Protein AF-A0AAJ4RCU4-F1 (afdb_monomer)

Radius of gyration: 22.21 Å; Cα contacts (8 Å, |Δi|>4): 46; chains: 1; bounding box: 52×19×66 Å

Organism: NCBI:txid1424653

Structure (mmCIF, N/CA/C/O backbone):
data_AF-A0AAJ4RCU4-F1
#
_entry.id   AF-A0AAJ4RCU4-F1
#
loop_
_atom_site.group_PDB
_atom_site.id
_atom_site.type_symbol
_atom_site.label_atom_id
_atom_site.label_alt_id
_atom_site.label_comp_id
_atom_site.label_asym_id
_atom_site.label_entity_id
_atom_site.label_seq_id
_atom_site.pdbx_PDB_ins_code
_atom_site.Cartn_x
_atom_site.Cartn_y
_atom_site.Cartn_z
_atom_site.occupancy
_atom_site.B_iso_or_equiv
_atom_site.auth_seq_id
_atom_site.auth_comp_id
_atom_site.auth_asym_id
_atom_site.auth_atom_id
_atom_site.pdbx_PDB_model_num
ATOM 1 N N . MET A 1 1 ? -19.938 9.024 1.117 1.00 61.97 1 MET A N 1
ATOM 2 C CA . MET A 1 1 ? -18.541 8.549 1.104 1.00 61.97 1 MET A CA 1
ATOM 3 C C . MET A 1 1 ? -18.554 7.085 1.479 1.00 61.97 1 MET A C 1
ATOM 5 O O . MET A 1 1 ? -19.191 6.752 2.474 1.00 61.97 1 MET A O 1
ATOM 9 N N . GLU A 1 2 ? -17.933 6.236 0.665 1.00 80.94 2 GLU A N 1
ATOM 10 C CA . GLU A 1 2 ? -17.744 4.822 0.997 1.00 80.94 2 GLU A CA 1
ATOM 11 C C . GLU A 1 2 ? -16.813 4.691 2.204 1.00 80.94 2 GLU A C 1
ATOM 13 O O . GLU A 1 2 ? -15.910 5.516 2.415 1.00 80.94 2 GLU A O 1
ATOM 18 N N . LYS A 1 3 ? -17.094 3.686 3.036 1.00 88.12 3 LYS A N 1
ATOM 19 C CA . LYS A 1 3 ? -16.342 3.423 4.255 1.00 88.12 3 LYS A CA 1
ATOM 20 C C . LYS A 1 3 ? -15.758 2.023 4.228 1.00 88.12 3 LYS A C 1
ATOM 22 O O . LYS A 1 3 ? -16.432 1.113 3.762 1.00 88.12 3 LYS A O 1
ATOM 27 N N . PHE A 1 4 ? -14.567 1.868 4.793 1.00 88.44 4 PHE A N 1
ATOM 28 C CA . PHE A 1 4 ? -13.926 0.569 4.965 1.00 88.44 4 PHE A CA 1
ATOM 29 C C . PHE A 1 4 ? -13.704 0.243 6.437 1.00 88.44 4 PHE A C 1
ATOM 31 O O . PHE A 1 4 ? -13.560 1.130 7.279 1.00 88.44 4 PHE A O 1
ATOM 38 N N . THR A 1 5 ? -13.667 -1.043 6.748 1.00 91.44 5 THR A N 1
ATOM 39 C CA . THR A 1 5 ? -13.519 -1.562 8.109 1.00 91.44 5 THR A CA 1
ATOM 40 C C . THR A 1 5 ? -12.085 -1.993 8.412 1.00 91.44 5 THR A C 1
ATOM 42 O O . THR A 1 5 ? -11.272 -2.243 7.519 1.00 91.44 5 THR A O 1
ATOM 45 N N . LEU A 1 6 ? -11.777 -2.157 9.702 1.00 90.50 6 LEU A N 1
ATOM 46 C CA . LEU A 1 6 ? -10.491 -2.680 10.173 1.00 90.50 6 LEU A CA 1
ATOM 47 C C . LEU A 1 6 ? -10.127 -4.041 9.544 1.00 90.50 6 LEU A C 1
ATOM 49 O O . LEU A 1 6 ? -8.961 -4.295 9.243 1.00 90.50 6 LEU A O 1
ATOM 53 N N . ASN A 1 7 ? -11.112 -4.911 9.311 1.00 92.56 7 ASN A N 1
ATOM 54 C CA . ASN A 1 7 ? -10.868 -6.219 8.702 1.00 92.56 7 ASN A CA 1
ATOM 55 C C . ASN A 1 7 ? -10.419 -6.106 7.243 1.00 92.56 7 ASN A C 1
ATOM 57 O O . ASN A 1 7 ? -9.551 -6.862 6.811 1.00 92.56 7 ASN A O 1
ATOM 61 N N . GLU A 1 8 ? -10.967 -5.159 6.486 1.00 91.81 8 GLU A N 1
ATOM 62 C CA . GLU A 1 8 ? -10.630 -5.001 5.071 1.00 91.81 8 GLU A CA 1
ATOM 63 C C . GLU A 1 8 ? -9.184 -4.557 4.882 1.00 91.81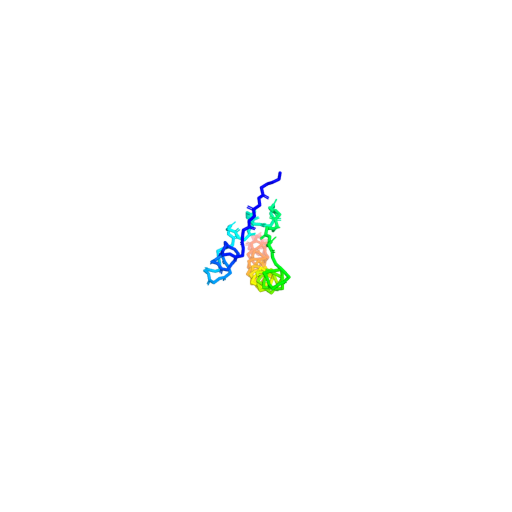 8 GLU A C 1
ATOM 65 O O . GLU A 1 8 ? -8.470 -5.148 4.068 1.00 91.81 8 GLU A O 1
ATOM 70 N N . ILE A 1 9 ? -8.728 -3.588 5.682 1.00 91.88 9 ILE A N 1
ATOM 71 C CA . ILE A 1 9 ? -7.330 -3.156 5.644 1.00 91.88 9 ILE A CA 1
ATOM 72 C C . ILE A 1 9 ? -6.389 -4.229 6.196 1.00 91.88 9 ILE A C 1
ATOM 74 O O . ILE A 1 9 ? -5.337 -4.456 5.607 1.00 91.88 9 ILE A O 1
ATOM 78 N N . LYS A 1 10 ? -6.779 -4.965 7.250 1.00 92.75 10 LYS A N 1
ATOM 79 C CA . LYS A 1 10 ? -6.008 -6.117 7.753 1.00 92.75 10 LYS A CA 1
ATOM 80 C C . LYS A 1 10 ? -5.748 -7.137 6.650 1.00 92.75 10 LYS A C 1
ATOM 82 O O . LYS A 1 10 ? -4.604 -7.522 6.427 1.00 92.75 10 LYS A O 1
ATOM 87 N N . ILE A 1 11 ? -6.803 -7.555 5.951 1.00 93.69 11 ILE A N 1
ATOM 88 C CA . ILE A 1 11 ? -6.710 -8.541 4.868 1.00 93.69 11 ILE A CA 1
ATOM 89 C C . ILE A 1 11 ? -5.832 -8.004 3.734 1.00 93.69 11 ILE A C 1
ATOM 91 O O . ILE A 1 11 ? -4.962 -8.723 3.248 1.00 93.69 11 ILE A O 1
ATOM 95 N N . ALA A 1 12 ? -6.028 -6.744 3.335 1.00 92.75 12 ALA A N 1
ATOM 96 C CA . ALA A 1 12 ? -5.247 -6.129 2.266 1.00 92.75 12 ALA A CA 1
ATOM 97 C C . ALA A 1 12 ? -3.750 -6.043 2.613 1.00 92.75 12 ALA A C 1
ATOM 99 O O . ALA A 1 12 ? -2.909 -6.378 1.781 1.00 92.75 12 ALA A O 1
ATOM 100 N N . VAL A 1 13 ? -3.413 -5.670 3.851 1.00 93.00 13 VAL A N 1
ATOM 101 C CA . VAL A 1 13 ? -2.027 -5.599 4.342 1.00 93.00 13 VAL A CA 1
ATOM 102 C C . VAL A 1 13 ? -1.385 -6.986 4.414 1.00 93.00 13 VAL A C 1
ATOM 104 O O . VAL A 1 13 ? -0.286 -7.166 3.895 1.00 93.00 13 VAL A O 1
ATOM 107 N N . ILE A 1 14 ? -2.067 -7.981 4.999 1.00 92.50 14 ILE A N 1
ATOM 108 C CA . ILE A 1 14 ? -1.547 -9.357 5.126 1.00 92.50 14 ILE A CA 1
ATOM 109 C C . ILE A 1 14 ? -1.277 -9.968 3.748 1.00 92.50 14 I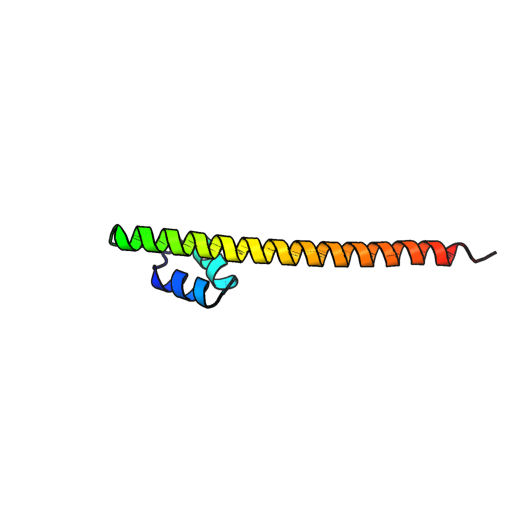LE A C 1
ATOM 111 O O . ILE A 1 14 ? -0.218 -10.554 3.525 1.00 92.50 14 ILE A O 1
ATOM 115 N N . ASN A 1 15 ? -2.209 -9.789 2.811 1.00 92.88 15 ASN A N 1
ATOM 116 C CA . ASN A 1 15 ? -2.079 -10.320 1.456 1.00 92.88 15 ASN A CA 1
ATOM 117 C C . ASN A 1 15 ? -1.180 -9.464 0.553 1.00 92.88 15 ASN A C 1
ATOM 119 O O . ASN A 1 15 ? -0.934 -9.854 -0.587 1.00 92.88 15 ASN A O 1
ATOM 123 N N . LYS A 1 16 ? -0.699 -8.308 1.037 1.00 90.50 16 LYS A N 1
ATOM 124 C CA . LYS A 1 16 ? 0.023 -7.299 0.244 1.00 90.50 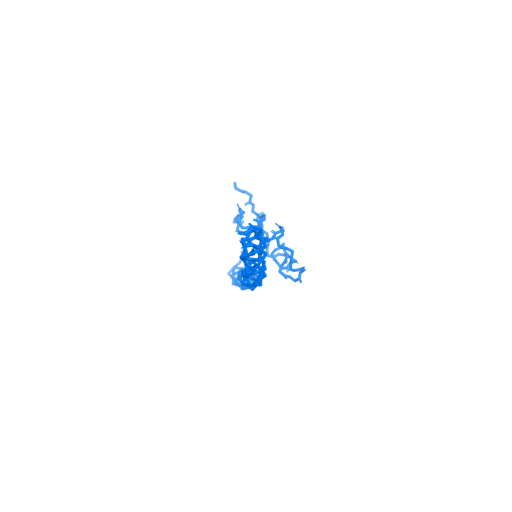16 LYS A CA 1
ATOM 125 C C . LYS A 1 16 ? -0.723 -6.938 -1.047 1.00 90.50 16 LYS A C 1
ATOM 127 O O . LYS A 1 16 ? -0.121 -6.762 -2.105 1.00 90.50 16 LYS A O 1
ATOM 132 N N . ASP A 1 17 ? -2.048 -6.855 -0.963 1.00 92.56 17 ASP A N 1
ATOM 133 C CA . ASP A 1 17 ? -2.916 -6.602 -2.108 1.00 92.56 17 ASP A CA 1
ATOM 134 C C . ASP A 1 17 ? -2.918 -5.108 -2.449 1.00 92.56 17 ASP A C 1
ATOM 136 O O . ASP A 1 17 ? -3.691 -4.318 -1.908 1.00 92.56 17 ASP A O 1
ATOM 140 N N . LEU A 1 18 ? -2.020 -4.718 -3.355 1.00 90.31 18 LEU A N 1
ATOM 141 C CA . LEU A 1 18 ? -1.819 -3.323 -3.746 1.00 90.31 18 LEU A CA 1
ATOM 142 C C . LEU A 1 18 ? -3.073 -2.688 -4.361 1.00 90.31 18 LEU A C 1
ATOM 144 O O . LEU A 1 18 ? -3.323 -1.509 -4.125 1.00 90.31 18 LEU A O 1
ATOM 148 N N . LYS A 1 19 ? -3.874 -3.456 -5.113 1.00 91.19 19 LYS A N 1
ATOM 149 C CA . LYS A 1 19 ? -5.112 -2.943 -5.723 1.00 91.19 19 LYS A CA 1
ATOM 150 C C . LYS A 1 19 ? -6.129 -2.612 -4.646 1.00 91.19 19 LYS A C 1
ATOM 152 O O . LYS A 1 19 ? -6.707 -1.530 -4.645 1.00 91.19 19 LYS A O 1
ATOM 157 N N . LYS A 1 20 ? -6.284 -3.518 -3.683 1.00 91.00 20 LYS A N 1
ATOM 158 C CA . LYS A 1 20 ? -7.190 -3.306 -2.562 1.00 91.00 20 LYS A CA 1
ATOM 159 C C . LYS A 1 20 ? -6.722 -2.160 -1.666 1.00 91.00 20 LYS A C 1
ATOM 161 O O . LYS A 1 20 ? -7.539 -1.359 -1.235 1.00 91.00 20 LYS A O 1
ATOM 166 N N . LEU A 1 21 ? -5.416 -2.017 -1.429 1.00 90.88 21 LEU A N 1
ATOM 167 C CA . LEU A 1 21 ? -4.866 -0.860 -0.710 1.00 90.88 21 LEU A CA 1
ATOM 168 C C . LEU A 1 21 ? -5.130 0.466 -1.446 1.00 90.88 21 LEU A C 1
ATOM 170 O O . LEU A 1 21 ? -5.434 1.468 -0.799 1.00 90.88 21 LEU A O 1
ATOM 174 N N . GLU A 1 22 ? -5.064 0.479 -2.779 1.00 90.50 22 GLU A N 1
ATOM 175 C CA . GLU A 1 22 ? -5.420 1.650 -3.585 1.00 90.50 22 GLU A CA 1
ATOM 176 C C . GLU A 1 22 ? -6.909 2.000 -3.455 1.00 90.50 22 GLU A C 1
ATOM 178 O O . GLU A 1 22 ? -7.247 3.163 -3.227 1.00 90.50 22 GLU A O 1
ATOM 183 N N . GLU A 1 23 ? -7.802 1.014 -3.543 1.00 91.75 23 GLU A N 1
ATOM 184 C CA . GLU A 1 23 ? -9.244 1.207 -3.344 1.00 91.75 23 GLU A CA 1
ATOM 185 C C . GLU A 1 23 ? -9.545 1.776 -1.951 1.00 91.75 23 GLU A C 1
ATOM 187 O O . GLU A 1 23 ? -10.220 2.800 -1.828 1.00 91.75 23 GLU A O 1
ATOM 192 N N . LEU A 1 24 ? -8.963 1.175 -0.908 1.00 89.69 24 LEU A N 1
ATOM 193 C CA . LEU A 1 24 ? -9.134 1.602 0.482 1.00 89.69 24 LEU A CA 1
ATOM 194 C C . LEU A 1 24 ? -8.605 3.022 0.728 1.00 89.69 24 LEU A C 1
ATOM 196 O O . LEU A 1 24 ? -9.185 3.754 1.526 1.00 89.69 24 LEU A O 1
ATOM 200 N N . SER A 1 25 ? -7.559 3.453 0.013 1.00 87.88 25 SER A N 1
ATOM 201 C CA . SER A 1 25 ? -7.017 4.818 0.129 1.00 87.88 25 SER A CA 1
ATOM 202 C C . SER A 1 25 ? -7.998 5.914 -0.309 1.00 87.88 25 SER A C 1
ATOM 204 O O . SER A 1 25 ? -7.866 7.067 0.101 1.00 87.88 25 SER A O 1
ATOM 206 N N . ARG A 1 26 ? -8.995 5.562 -1.132 1.00 90.56 26 ARG A N 1
ATOM 207 C CA . ARG A 1 26 ? -10.040 6.477 -1.623 1.00 90.56 26 ARG A CA 1
ATOM 208 C C . ARG A 1 26 ? -11.277 6.488 -0.723 1.00 90.56 26 ARG A C 1
ATOM 210 O O . ARG A 1 26 ? -12.185 7.291 -0.935 1.00 90.56 26 ARG A O 1
ATOM 217 N N . MET A 1 27 ? -11.322 5.598 0.265 1.00 91.94 27 MET A N 1
ATOM 218 C CA . MET A 1 27 ? -12.435 5.418 1.188 1.00 91.94 27 MET A CA 1
ATOM 219 C C . MET A 1 27 ? -12.118 6.018 2.560 1.00 91.94 27 MET A C 1
ATOM 221 O O . MET A 1 27 ? -10.974 6.297 2.911 1.00 91.94 27 MET A O 1
ATOM 225 N N . THR A 1 28 ? -13.160 6.211 3.367 1.00 88.50 28 THR A N 1
ATOM 226 C CA . THR A 1 28 ? -13.012 6.698 4.749 1.00 88.50 28 THR A CA 1
ATOM 227 C C . THR A 1 28 ? -13.015 5.537 5.748 1.00 88.50 28 THR A C 1
ATOM 229 O O . THR A 1 28 ? -13.878 4.668 5.655 1.00 88.50 28 THR A O 1
ATOM 232 N N . PRO A 1 29 ? -12.100 5.484 6.728 1.00 89.62 29 PRO A N 1
ATOM 233 C CA . PRO A 1 29 ? -12.115 4.416 7.722 1.00 89.62 29 PRO A CA 1
ATOM 234 C C . PRO A 1 29 ? -13.357 4.523 8.618 1.00 89.62 29 PRO A C 1
ATOM 236 O O . PRO A 1 29 ? -13.682 5.596 9.130 1.00 89.62 29 PRO A O 1
ATOM 239 N N . ALA A 1 30 ? -14.043 3.402 8.825 1.00 90.31 30 ALA A N 1
ATOM 240 C CA . ALA A 1 30 ? -15.090 3.243 9.825 1.00 90.31 30 ALA A CA 1
ATOM 241 C C . ALA A 1 30 ? -14.528 2.545 11.065 1.00 90.31 30 ALA A C 1
ATOM 243 O O . ALA A 1 30 ? -13.916 1.483 10.968 1.00 90.31 30 ALA A O 1
ATOM 244 N N . PHE A 1 31 ? -14.785 3.132 12.230 1.00 89.81 31 PHE A N 1
ATOM 245 C CA . PHE A 1 31 ? -14.434 2.580 13.534 1.00 89.81 31 PHE A CA 1
ATOM 246 C C . PHE A 1 31 ? -15.507 2.950 14.559 1.00 89.81 31 PHE A C 1
ATOM 248 O O . PHE A 1 31 ? -16.136 4.005 14.463 1.00 89.81 31 PHE A O 1
ATOM 255 N N . SER A 1 32 ? -15.704 2.069 15.534 1.00 88.75 32 SER A N 1
ATOM 256 C CA . SER A 1 32 ? -16.711 2.197 16.592 1.00 88.75 32 SER A CA 1
ATOM 257 C C . SER A 1 32 ? -16.088 2.400 17.974 1.00 88.75 32 SER A C 1
ATOM 259 O O . SER A 1 32 ? -16.791 2.749 18.919 1.00 88.75 32 SER A O 1
ATOM 261 N N . SER A 1 33 ? -14.773 2.194 18.114 1.00 93.12 33 SER A N 1
ATOM 262 C CA . SER A 1 33 ? -14.047 2.380 19.374 1.00 93.12 33 SER A CA 1
ATOM 263 C C . SER A 1 33 ? -12.665 3.003 19.171 1.00 93.12 33 SER A C 1
ATOM 265 O O . SER A 1 33 ? -12.081 2.933 18.089 1.00 93.12 33 SER A O 1
ATOM 267 N N . GLU A 1 34 ? -12.108 3.573 20.242 1.00 91.75 34 GLU A N 1
ATOM 268 C CA . GLU A 1 34 ? -10.733 4.090 20.248 1.00 91.75 34 GLU A CA 1
ATOM 269 C C . GLU A 1 34 ? -9.701 2.984 19.970 1.00 91.75 34 GLU A C 1
ATOM 271 O O . GLU A 1 34 ? -8.708 3.218 19.283 1.00 91.75 34 GLU A O 1
ATOM 276 N N . ASN A 1 35 ? -9.949 1.761 20.453 1.00 91.19 35 ASN A N 1
ATOM 277 C CA . ASN A 1 35 ? -9.078 0.617 20.181 1.00 91.19 35 ASN A CA 1
ATOM 278 C C . ASN A 1 35 ? -9.077 0.251 18.693 1.00 91.19 35 ASN A C 1
ATOM 280 O O . ASN A 1 35 ? -8.008 0.073 18.115 1.00 91.19 35 ASN A O 1
ATOM 284 N N . GLU A 1 36 ? -10.249 0.217 18.050 1.00 88.94 36 GLU A N 1
ATOM 285 C CA . GLU A 1 36 ? -10.330 0.004 16.599 1.00 88.94 36 GLU A C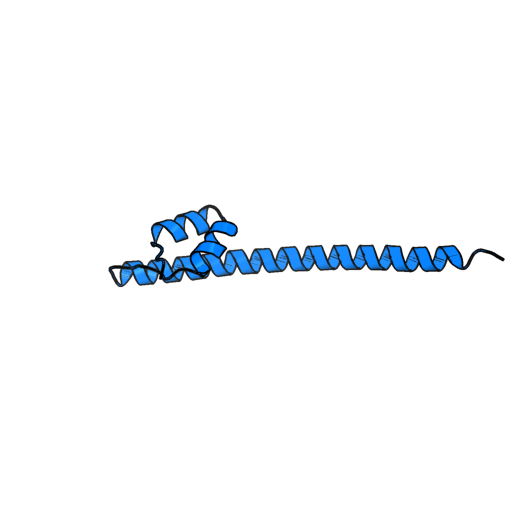A 1
ATOM 286 C C . GLU A 1 36 ? -9.625 1.113 15.820 1.00 88.94 36 GLU A C 1
ATOM 288 O O . GLU A 1 36 ? -8.946 0.823 14.839 1.00 88.94 36 GLU A O 1
ATOM 293 N N . ALA A 1 37 ? -9.737 2.368 16.264 1.00 90.56 37 ALA A N 1
ATOM 294 C CA . ALA A 1 37 ? -9.042 3.485 15.632 1.00 90.56 37 ALA A CA 1
ATOM 295 C C . ALA A 1 37 ? -7.513 3.332 15.724 1.00 90.56 37 ALA A C 1
ATOM 297 O O . ALA A 1 37 ? -6.812 3.534 14.732 1.00 90.56 37 ALA A O 1
ATOM 298 N N . LYS A 1 38 ? -6.990 2.923 16.889 1.00 92.88 38 LYS A N 1
ATOM 299 C CA . LYS A 1 38 ? -5.556 2.647 17.082 1.00 92.88 38 LYS A CA 1
ATOM 300 C C . LYS A 1 38 ? -5.072 1.511 16.186 1.00 92.88 38 LYS A C 1
ATOM 302 O O . LYS A 1 38 ? -4.029 1.647 15.549 1.00 92.88 38 LYS A O 1
ATOM 307 N N . GLU A 1 39 ? -5.831 0.420 16.102 1.00 91.00 39 GLU A N 1
ATOM 308 C CA . GLU A 1 39 ? -5.495 -0.683 15.199 1.00 91.00 39 GLU A CA 1
ATOM 309 C C . GLU A 1 39 ? -5.539 -0.248 13.732 1.00 91.00 39 GLU A C 1
ATOM 311 O O . GLU A 1 39 ? -4.622 -0.554 12.976 1.00 91.00 39 GLU A O 1
ATOM 316 N N . LEU A 1 40 ? -6.550 0.521 13.324 1.00 92.44 40 LEU A N 1
ATOM 317 C CA . LEU A 1 40 ? -6.645 1.056 11.965 1.00 92.44 40 LEU A CA 1
ATOM 318 C C . LEU A 1 40 ? -5.412 1.877 11.597 1.00 92.44 40 LEU A C 1
ATOM 320 O O . LEU A 1 40 ? -4.819 1.641 10.549 1.00 92.44 40 LEU A O 1
ATOM 324 N N . ILE A 1 41 ? -4.989 2.790 12.473 1.00 91.69 41 ILE A N 1
ATOM 325 C CA . ILE A 1 41 ? -3.778 3.596 12.264 1.00 91.69 41 ILE A CA 1
ATOM 326 C C . ILE A 1 41 ? -2.548 2.697 12.111 1.00 91.69 41 ILE A C 1
ATOM 328 O O . ILE A 1 41 ? -1.721 2.934 11.230 1.00 91.69 41 ILE A O 1
ATOM 332 N N . TYR A 1 42 ? -2.432 1.648 12.927 1.00 93.94 42 TYR A N 1
ATOM 333 C CA . TYR A 1 42 ? -1.345 0.681 12.800 1.00 93.94 42 TYR A CA 1
ATOM 334 C C . TYR A 1 42 ? -1.329 0.022 11.410 1.00 93.94 42 TYR A C 1
ATOM 336 O O . TYR A 1 42 ? -0.295 0.039 10.742 1.00 93.94 42 TYR A O 1
ATOM 344 N N . PHE A 1 43 ? -2.470 -0.477 10.923 1.00 93.06 43 PHE A N 1
ATOM 345 C CA . PHE A 1 43 ? -2.544 -1.103 9.597 1.00 93.06 43 PHE A CA 1
ATOM 346 C C . PHE A 1 43 ? -2.361 -0.115 8.443 1.00 93.06 43 PHE A C 1
ATOM 348 O O . PHE A 1 43 ? -1.771 -0.480 7.431 1.00 93.06 43 PHE A O 1
ATOM 355 N N . ILE A 1 44 ? -2.794 1.138 8.591 1.00 91.38 44 ILE A N 1
ATOM 356 C CA . ILE A 1 44 ? -2.522 2.199 7.609 1.00 91.38 44 ILE A CA 1
ATOM 357 C C . ILE A 1 44 ? -1.013 2.453 7.502 1.00 91.38 44 ILE A C 1
ATOM 359 O O . ILE A 1 44 ? -0.475 2.572 6.398 1.00 91.38 44 ILE A O 1
ATOM 363 N N . ASN A 1 45 ? -0.308 2.492 8.633 1.00 93.44 45 ASN A N 1
ATOM 364 C CA . ASN A 1 45 ? 1.142 2.667 8.637 1.00 93.44 45 ASN A CA 1
ATOM 365 C C . ASN A 1 45 ? 1.856 1.476 7.984 1.00 93.44 45 ASN A C 1
ATOM 367 O O . ASN A 1 45 ? 2.770 1.675 7.185 1.00 93.44 45 ASN A O 1
ATOM 371 N N . GLU A 1 46 ? 1.425 0.246 8.268 1.00 93.38 46 GLU A N 1
ATOM 372 C CA . GLU A 1 46 ? 1.976 -0.950 7.620 1.00 93.38 46 GLU A CA 1
ATOM 373 C C . GLU A 1 46 ? 1.693 -0.971 6.109 1.00 93.38 46 GLU A C 1
ATOM 375 O O . GLU A 1 46 ? 2.602 -1.224 5.317 1.00 93.38 46 GLU A O 1
ATOM 380 N N . ALA A 1 47 ? 0.478 -0.612 5.682 1.00 92.06 47 ALA A N 1
ATOM 381 C CA . ALA A 1 47 ? 0.144 -0.450 4.266 1.00 92.06 47 ALA A CA 1
ATOM 382 C C . ALA A 1 47 ? 1.057 0.574 3.574 1.00 92.06 47 ALA A C 1
ATOM 384 O O . ALA A 1 47 ? 1.545 0.332 2.469 1.00 92.06 47 ALA A O 1
ATOM 385 N N . 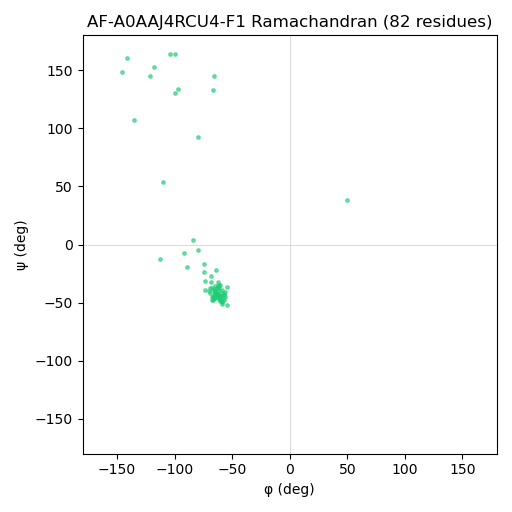THR A 1 48 ? 1.327 1.699 4.240 1.00 92.06 48 THR A N 1
ATOM 386 C CA . THR A 1 48 ? 2.202 2.757 3.717 1.00 92.06 48 THR A CA 1
ATOM 387 C C . THR A 1 48 ? 3.623 2.241 3.506 1.00 92.06 48 THR A C 1
ATOM 389 O O . THR A 1 48 ? 4.193 2.452 2.437 1.00 92.06 48 THR A O 1
ATOM 392 N N . LYS A 1 49 ? 4.172 1.489 4.468 1.00 93.44 49 LYS A N 1
ATOM 393 C CA . LYS A 1 49 ? 5.503 0.874 4.332 1.00 93.44 49 LYS A CA 1
ATOM 394 C C . LYS A 1 49 ? 5.574 -0.086 3.148 1.00 93.44 49 LYS A C 1
ATOM 396 O O . LYS A 1 49 ? 6.531 -0.028 2.380 1.00 93.44 49 LYS A O 1
ATOM 401 N N . ILE A 1 50 ? 4.558 -0.933 2.966 1.00 90.94 50 ILE A N 1
ATOM 402 C CA . ILE A 1 50 ? 4.492 -1.868 1.831 1.00 90.94 50 ILE A CA 1
ATOM 403 C C . ILE A 1 50 ? 4.531 -1.098 0.503 1.00 90.94 50 ILE A C 1
ATOM 405 O O . ILE A 1 50 ? 5.296 -1.445 -0.398 1.00 90.94 50 ILE A O 1
ATOM 409 N N . LEU A 1 51 ? 3.742 -0.027 0.390 1.00 89.94 51 LEU A N 1
ATOM 410 C CA . LEU A 1 51 ? 3.694 0.803 -0.816 1.00 89.94 51 LEU A CA 1
ATOM 411 C C . LEU A 1 51 ? 5.020 1.531 -1.077 1.00 89.94 51 LEU A C 1
ATOM 413 O O . LEU A 1 51 ? 5.463 1.620 -2.225 1.00 89.94 51 LEU A O 1
ATOM 417 N N . GLU A 1 52 ? 5.682 2.033 -0.035 1.00 91.94 52 GLU A N 1
ATOM 418 C CA . GLU A 1 52 ? 6.997 2.669 -0.153 1.00 91.94 52 GLU A CA 1
ATOM 419 C C . GLU A 1 52 ? 8.085 1.688 -0.594 1.00 91.94 52 GLU A C 1
ATOM 421 O O . GLU A 1 52 ? 8.904 2.017 -1.461 1.00 91.94 52 GLU A O 1
ATOM 426 N N . GLU A 1 53 ? 8.088 0.474 -0.041 1.00 93.25 53 GLU A N 1
ATOM 427 C CA . GLU A 1 53 ? 9.012 -0.580 -0.451 1.00 93.25 53 GLU A CA 1
ATOM 428 C C . GLU A 1 53 ? 8.839 -0.935 -1.926 1.00 93.25 53 GLU A C 1
ATOM 430 O O . GLU A 1 53 ? 9.831 -1.038 -2.655 1.00 93.25 53 GLU A O 1
ATOM 435 N N . GLU A 1 54 ? 7.596 -1.069 -2.382 1.00 90.19 54 GLU A N 1
ATOM 436 C CA . GLU A 1 54 ? 7.310 -1.426 -3.766 1.00 90.19 54 GLU A CA 1
ATOM 437 C C . GLU A 1 54 ? 7.669 -0.292 -4.733 1.00 90.19 54 GLU A C 1
ATOM 439 O O . GLU A 1 54 ? 8.336 -0.515 -5.746 1.00 90.19 54 GLU A O 1
ATOM 444 N N . LYS A 1 55 ? 7.363 0.958 -4.366 1.00 91.12 55 LYS A N 1
ATOM 445 C CA . LYS A 1 55 ? 7.816 2.147 -5.103 1.00 91.12 55 LYS A CA 1
ATOM 446 C C . LYS A 1 55 ? 9.340 2.184 -5.226 1.00 91.12 55 LYS A C 1
ATOM 448 O O . LYS A 1 55 ? 9.874 2.548 -6.279 1.00 91.12 55 LYS A O 1
ATOM 453 N N . ARG A 1 56 ? 10.059 1.829 -4.158 1.00 94.25 56 ARG A N 1
ATOM 454 C CA . ARG A 1 56 ? 11.524 1.796 -4.157 1.00 94.25 56 ARG A CA 1
ATOM 455 C C . ARG A 1 56 ? 12.056 0.729 -5.113 1.00 94.25 56 ARG A C 1
ATOM 457 O O . ARG A 1 56 ? 12.961 1.047 -5.884 1.00 94.25 56 ARG A O 1
ATOM 464 N N . LYS A 1 57 ? 11.502 -0.488 -5.095 1.00 93.75 57 LYS A N 1
ATOM 465 C CA . LYS A 1 57 ? 11.885 -1.558 -6.035 1.00 93.75 57 LYS A CA 1
ATOM 466 C C . LYS A 1 57 ? 11.653 -1.138 -7.481 1.00 93.75 57 LYS A C 1
ATOM 468 O O . LYS A 1 57 ? 12.595 -1.144 -8.267 1.00 93.75 57 LYS A O 1
ATOM 473 N N . LEU A 1 58 ? 10.454 -0.648 -7.792 1.00 92.44 58 LEU A N 1
ATOM 474 C CA . LEU A 1 58 ? 10.102 -0.206 -9.141 1.00 92.44 58 LEU A CA 1
ATOM 475 C C . LEU A 1 58 ? 11.038 0.907 -9.642 1.00 92.44 58 LEU A C 1
ATOM 477 O O . LEU A 1 58 ? 11.470 0.915 -10.792 1.00 92.44 58 LEU A O 1
ATOM 481 N N . SER A 1 59 ? 11.412 1.841 -8.762 1.00 93.19 59 SER A N 1
ATOM 482 C CA . SER A 1 59 ? 12.371 2.904 -9.085 1.00 93.19 59 SER A CA 1
ATOM 483 C C . SER A 1 59 ? 13.766 2.365 -9.422 1.00 93.19 59 SER A C 1
ATOM 485 O O . SER A 1 59 ? 14.429 2.893 -10.319 1.00 93.19 59 SER A O 1
ATOM 487 N N . LEU A 1 60 ? 14.224 1.316 -8.731 1.00 94.31 60 LEU A N 1
ATOM 488 C CA . LEU A 1 60 ? 15.498 0.657 -9.031 1.00 94.31 60 LEU A CA 1
ATOM 489 C C . LEU A 1 60 ? 15.446 -0.055 -10.385 1.00 94.31 60 LEU A C 1
ATOM 491 O O . LEU A 1 60 ? 16.311 0.194 -11.223 1.00 94.31 60 LEU A O 1
ATOM 495 N N . GLU A 1 61 ? 14.395 -0.828 -10.643 1.00 93.38 61 GLU A N 1
ATOM 496 C CA . GLU A 1 61 ? 14.196 -1.515 -11.925 1.00 93.38 61 GLU A CA 1
ATOM 497 C C . GLU A 1 61 ? 14.123 -0.519 -13.092 1.00 93.38 61 GLU A C 1
ATOM 499 O O . GLU A 1 61 ? 14.806 -0.668 -14.106 1.00 93.38 61 GLU A O 1
ATOM 504 N N . MET A 1 62 ? 13.391 0.589 -12.935 1.00 91.75 62 MET A N 1
ATOM 505 C CA . MET A 1 62 ? 13.343 1.648 -13.949 1.00 91.75 62 MET A CA 1
ATOM 506 C C . MET A 1 62 ? 14.710 2.298 -14.192 1.00 91.75 62 MET A C 1
ATOM 508 O O . MET A 1 62 ? 15.003 2.700 -15.321 1.00 91.75 62 MET A O 1
ATOM 512 N N . LYS A 1 63 ? 15.556 2.437 -13.163 1.00 93.31 63 LYS A N 1
ATOM 513 C CA . LYS A 1 63 ? 16.929 2.936 -13.343 1.00 93.31 63 LYS A CA 1
ATOM 514 C C . LYS A 1 63 ? 17.760 1.964 -14.172 1.00 93.31 63 LYS A C 1
ATOM 516 O O . LYS A 1 63 ? 18.519 2.421 -15.024 1.00 93.31 63 LYS A O 1
ATOM 521 N N . GLU A 1 64 ? 17.616 0.662 -13.960 1.00 92.06 64 GLU A N 1
ATOM 522 C CA . GLU A 1 64 ? 18.303 -0.360 -14.755 1.00 92.06 64 GLU A CA 1
ATOM 523 C C . GLU A 1 64 ? 17.826 -0.361 -16.207 1.00 92.06 64 GLU A C 1
ATOM 525 O O . GLU A 1 64 ? 18.650 -0.277 -17.118 1.00 92.06 64 GLU A O 1
ATOM 530 N N . ILE A 1 65 ? 16.512 -0.306 -16.436 1.00 91.38 65 ILE A N 1
ATOM 531 C CA . ILE A 1 65 ? 15.932 -0.189 -17.782 1.00 91.38 65 ILE A CA 1
ATOM 532 C C . ILE A 1 65 ? 16.460 1.063 -18.497 1.00 91.38 65 ILE A C 1
ATOM 534 O O . ILE A 1 65 ? 16.840 1.002 -19.667 1.00 91.38 65 ILE A O 1
ATOM 538 N N . LYS A 1 66 ? 16.543 2.207 -17.802 1.00 90.56 66 LYS A N 1
ATOM 539 C CA . LYS A 1 66 ? 17.119 3.440 -18.365 1.00 90.56 66 LYS A CA 1
ATOM 540 C C . LYS A 1 66 ? 18.599 3.286 -18.712 1.00 90.56 66 LYS A C 1
ATOM 542 O O . LYS A 1 66 ? 19.011 3.758 -19.768 1.00 90.56 66 LYS A O 1
ATOM 547 N N . LYS A 1 67 ? 19.394 2.627 -17.861 1.00 89.88 67 LYS A N 1
ATOM 548 C CA . LYS A 1 67 ? 20.812 2.345 -18.147 1.00 89.88 67 LYS A CA 1
ATOM 549 C C . LYS A 1 67 ? 20.963 1.474 -19.391 1.00 89.88 67 LYS A C 1
ATOM 551 O O . LYS A 1 67 ? 21.747 1.823 -20.267 1.00 89.88 67 LYS A O 1
ATOM 556 N N . LEU A 1 68 ? 20.178 0.401 -19.495 1.00 89.25 68 LEU A N 1
ATOM 557 C CA . LEU A 1 68 ? 20.169 -0.480 -20.664 1.00 89.25 68 LEU A CA 1
ATOM 558 C C . LEU A 1 68 ? 19.779 0.286 -21.930 1.00 89.25 68 LEU A C 1
ATOM 560 O O . LEU A 1 68 ? 20.499 0.235 -22.922 1.00 89.25 68 LEU A O 1
ATOM 564 N N . LYS A 1 69 ? 18.692 1.067 -21.885 1.00 89.25 69 LYS A N 1
ATOM 565 C CA . LYS A 1 69 ? 18.264 1.910 -23.011 1.00 89.25 69 LYS A CA 1
ATOM 566 C C . LYS A 1 69 ? 19.367 2.875 -23.455 1.00 89.25 69 LYS A C 1
ATOM 568 O O . LYS A 1 69 ? 19.615 3.009 -24.649 1.00 89.25 69 LYS A O 1
ATOM 573 N N . ASN A 1 70 ? 20.037 3.531 -22.509 1.00 87.00 70 ASN A N 1
ATOM 574 C CA . ASN A 1 70 ? 21.129 4.452 -22.817 1.00 87.00 70 ASN A CA 1
ATOM 575 C C . ASN A 1 70 ? 22.321 3.729 -23.457 1.00 87.00 70 ASN A C 1
ATOM 577 O O . ASN A 1 70 ? 22.869 4.240 -24.426 1.00 87.00 70 ASN A O 1
ATOM 581 N N . PHE A 1 71 ? 22.678 2.538 -22.968 1.00 87.19 71 PHE A N 1
ATOM 582 C CA . PHE A 1 71 ? 23.729 1.711 -23.561 1.00 87.19 71 PHE A CA 1
ATOM 583 C C . PHE A 1 71 ? 23.405 1.329 -25.012 1.00 87.19 71 PHE A C 1
ATOM 585 O O . PHE A 1 71 ? 24.235 1.520 -25.897 1.00 87.19 71 PHE A O 1
ATOM 592 N N . T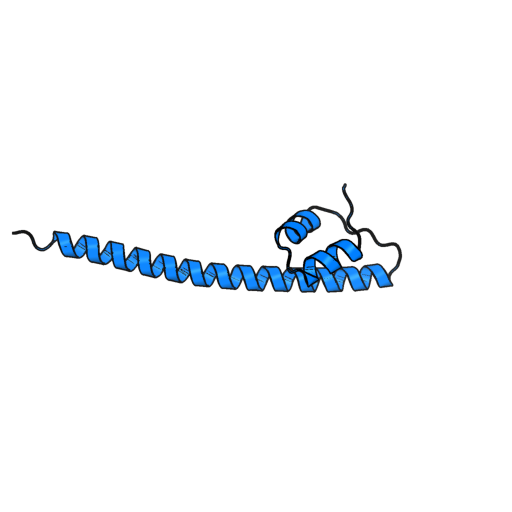YR A 1 72 ? 22.183 0.858 -25.286 1.00 81.06 72 TYR A N 1
ATOM 593 C CA . TYR A 1 72 ? 21.757 0.548 -26.655 1.00 81.06 72 TYR A CA 1
ATOM 594 C C . TYR A 1 72 ? 21.800 1.778 -27.567 1.00 81.06 72 TYR A C 1
ATOM 596 O O . TYR A 1 72 ? 22.348 1.691 -28.661 1.00 81.06 72 TYR A O 1
ATOM 604 N N . ASN A 1 73 ? 21.301 2.926 -27.100 1.00 78.62 73 ASN A N 1
ATOM 605 C CA . ASN A 1 73 ? 21.298 4.167 -27.877 1.00 78.62 73 ASN A CA 1
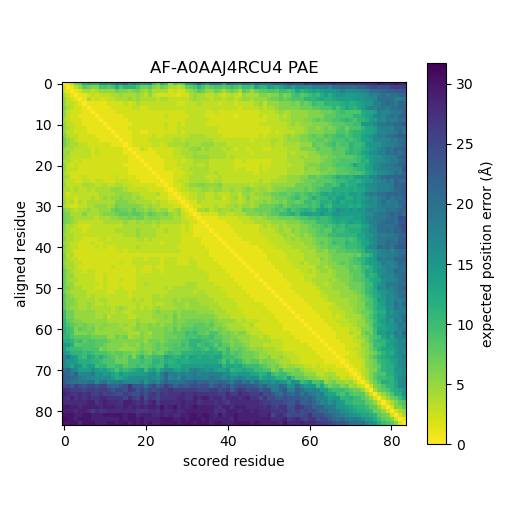ATOM 606 C C . ASN A 1 73 ? 22.714 4.694 -28.181 1.00 78.62 73 ASN A C 1
ATOM 608 O O . ASN A 1 73 ? 22.953 5.247 -29.254 1.00 78.62 73 ASN A O 1
ATOM 612 N N . GLN A 1 74 ? 23.659 4.529 -27.251 1.00 71.00 74 GLN A N 1
ATOM 613 C CA . GLN A 1 74 ? 25.060 4.916 -27.450 1.00 71.00 74 GLN A CA 1
ATOM 614 C C . GLN A 1 74 ? 25.764 3.993 -28.454 1.00 71.00 74 GLN A C 1
ATOM 616 O O . GLN A 1 74 ? 26.488 4.470 -29.325 1.00 71.00 74 GLN A O 1
ATOM 621 N N . ASN A 1 75 ? 25.491 2.688 -28.399 1.00 60.66 75 ASN A N 1
ATOM 622 C CA . ASN A 1 75 ? 26.078 1.726 -29.333 1.00 60.66 75 ASN A CA 1
ATOM 623 C C . ASN A 1 75 ? 25.469 1.804 -30.740 1.00 60.66 75 ASN A C 1
ATOM 625 O O . ASN A 1 75 ? 26.186 1.608 -31.717 1.00 60.66 75 ASN A O 1
ATOM 629 N N . SER A 1 76 ? 24.185 2.153 -30.877 1.00 57.94 76 SER A N 1
ATOM 630 C CA . SER A 1 76 ? 23.577 2.407 -32.191 1.00 57.94 76 SER A CA 1
ATOM 631 C C . SER A 1 76 ? 24.117 3.670 -32.870 1.00 57.94 76 SER A C 1
ATOM 633 O O . SER A 1 76 ? 24.131 3.726 -34.094 1.00 57.94 76 SER A O 1
ATOM 635 N N . SER A 1 77 ? 24.585 4.664 -32.102 1.00 53.59 77 SER A N 1
ATOM 636 C CA . SER A 1 77 ? 25.268 5.843 -32.656 1.00 53.59 77 SER A CA 1
ATOM 637 C C . SER A 1 77 ? 26.685 5.504 -33.124 1.00 53.59 77 SER A C 1
ATOM 639 O O . SER A 1 77 ? 27.096 5.957 -34.181 1.00 53.59 77 SER A O 1
ATOM 641 N N . CYS A 1 78 ? 27.415 4.666 -32.380 1.00 50.16 78 CYS A N 1
ATOM 642 C CA . CYS A 1 78 ? 28.794 4.297 -32.719 1.00 50.16 78 CYS A CA 1
ATOM 643 C C . CYS A 1 78 ? 28.889 3.302 -33.897 1.00 50.16 78 CYS A C 1
ATOM 645 O O . CYS A 1 78 ? 29.899 3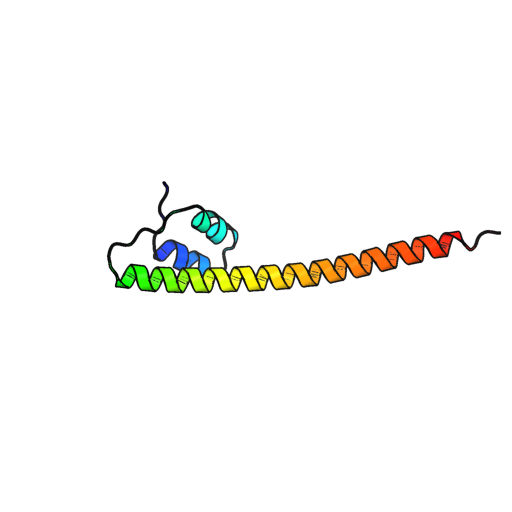.262 -34.594 1.00 50.16 78 CYS A O 1
ATOM 647 N N . ALA A 1 79 ? 27.830 2.530 -34.170 1.00 52.59 79 ALA A N 1
ATOM 648 C CA . ALA A 1 79 ? 27.768 1.625 -35.322 1.00 52.59 79 ALA A CA 1
ATOM 649 C C . ALA A 1 79 ? 27.562 2.341 -36.675 1.00 52.59 79 ALA A C 1
ATOM 651 O O . ALA A 1 79 ? 27.801 1.733 -37.716 1.00 52.59 79 ALA A O 1
ATOM 652 N N . PHE A 1 80 ? 27.125 3.607 -36.675 1.00 53.50 80 PHE A N 1
ATOM 653 C CA . PHE A 1 80 ? 26.921 4.394 -37.899 1.00 53.50 80 PHE A CA 1
ATOM 654 C C . PHE A 1 80 ? 28.183 5.162 -38.332 1.00 53.50 80 PHE A C 1
ATOM 656 O O . PHE A 1 80 ? 28.326 5.489 -39.504 1.00 53.50 80 PHE A O 1
ATOM 663 N N . ASP A 1 81 ? 29.137 5.369 -37.418 1.00 56.12 81 ASP A N 1
ATOM 664 C CA . ASP A 1 81 ? 30.392 6.088 -37.690 1.00 56.12 81 ASP A CA 1
ATOM 665 C C . ASP A 1 81 ? 31.493 5.195 -38.312 1.00 56.12 81 ASP A C 1
ATOM 667 O O . ASP A 1 81 ? 32.605 5.652 -38.560 1.00 56.12 81 ASP A O 1
ATOM 671 N N . TYR A 1 82 ? 31.189 3.923 -38.602 1.00 55.06 82 TYR A N 1
ATOM 672 C CA . TYR A 1 82 ? 32.041 3.003 -39.369 1.00 55.06 82 TYR A CA 1
ATOM 673 C C . TYR A 1 82 ? 31.435 2.710 -40.755 1.00 55.06 82 TYR A C 1
ATOM 675 O O . TYR A 1 82 ? 31.251 1.560 -41.151 1.00 55.06 82 TYR A O 1
ATOM 683 N N . GLN A 1 83 ? 31.124 3.754 -41.521 1.00 49.41 83 GLN A N 1
ATOM 684 C CA . GLN A 1 83 ? 31.020 3.659 -42.979 1.00 49.41 83 GLN A CA 1
ATOM 685 C C . GLN A 1 83 ? 31.736 4.848 -43.626 1.00 49.41 83 GLN A C 1
ATOM 687 O O . GLN A 1 83 ? 31.198 5.951 -43.636 1.00 49.41 83 GLN A O 1
ATOM 692 N N . GLY A 1 84 ? 32.902 4.577 -44.227 1.00 41.72 84 GLY A N 1
ATOM 693 C CA . GLY A 1 84 ? 33.552 5.445 -45.221 1.00 41.72 84 GLY A CA 1
ATOM 694 C C . GLY A 1 84 ? 34.737 6.237 -44.710 1.00 41.72 84 GLY A C 1
ATOM 695 O O . GLY A 1 84 ? 34.512 7.375 -44.253 1.00 41.72 84 GLY A O 1
#

Solvent-accessible surface area (backbone atoms only — not comparable to full-atom values): 4800 Å² total; per-res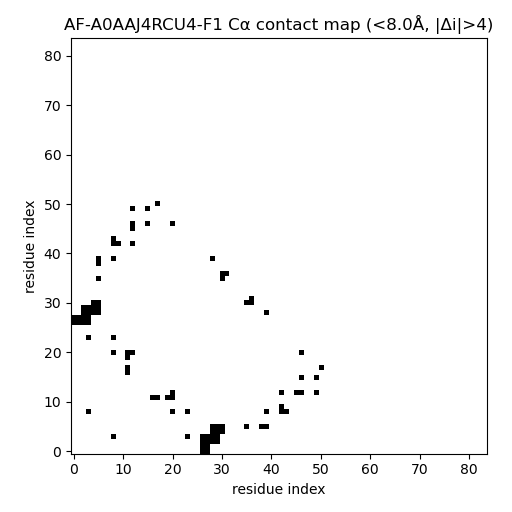idue (Å²): 130,62,66,43,46,57,65,58,51,49,52,25,47,76,67,62,36,62,68,56,49,55,57,53,70,78,37,44,84,52,69,92,46,73,68,51,46,54,52,38,52,53,46,51,52,52,42,49,52,54,51,52,53,50,54,50,51,54,52,50,54,52,51,51,53,49,51,52,50,50,51,53,56,53,50,60,55,59,65,64,77,77,70,133

Mean predicted aligned error: 8.5 Å

Foldseek 3Di:
DAEDELVQLVVCLVVVPLVSLVVNVVHHYDDDDPVRVVSSVVSPVSNVVSVVVVVVVVVVVVVVVVVVVVVVVVVVVVVVVPDD

Sequence (84 aa):
MEKFTLNEIKIAVINKDLKKLEELSRMTPAFSSENEAKELIYFINEATKILEEEKRKLSLEMKEIKKLKNFYNQNSSCAFDYQG

pLDDT: mean 85.82, std 13.0, range [41.72, 94.31]

Secondary structure (DSSP, 8-state):
--EE-HHHHHHHHHTT-HHHHHHHHTSEEP-SSHHHHHHHHHHHHHHHHHHHHHHHHHHHHHHHHHHHHHHHHHHHHHTTS---